Protein AF-A0A949J9S8-F1 (afdb_monomer_lite)

Radius of gyration: 36.76 Å; chains: 1; bounding box: 74×48×92 Å

Sequence (80 aa):
MFRRSERVPFSFVAEGEQFRDNVAPPPRERASLGQVAGRTLTGLVVVAGLVGSLLLGMPALDAEQQRERIQEQEQAGHER

pLDDT: mean 78.59, std 16.24, range [47.91, 98.69]

Structure (mmCIF, N/CA/C/O backbone):
data_AF-A0A949J9S8-F1
#
_entry.id   AF-A0A949J9S8-F1
#
loop_
_atom_site.group_PDB
_atom_site.id
_atom_site.type_symbol
_atom_site.label_atom_id
_atom_site.label_alt_id
_atom_site.label_comp_id
_atom_site.label_asym_id
_atom_site.label_entity_id
_atom_site.label_seq_id
_atom_site.pdbx_PDB_ins_code
_atom_site.Cartn_x
_atom_site.Cartn_y
_atom_site.Cartn_z
_atom_site.occupancy
_atom_site.B_iso_or_equiv
_atom_site.auth_seq_id
_atom_site.auth_comp_id
_atom_site.auth_asym_id
_atom_site.auth_atom_id
_atom_site.pdbx_PDB_model_num
ATOM 1 N N . MET A 1 1 ? -53.269 -37.559 40.843 1.00 47.91 1 MET A N 1
ATOM 2 C CA . MET A 1 1 ? -52.365 -38.732 40.835 1.00 47.91 1 MET A CA 1
ATOM 3 C C . MET A 1 1 ? -50.931 -38.231 40.752 1.00 47.91 1 MET A 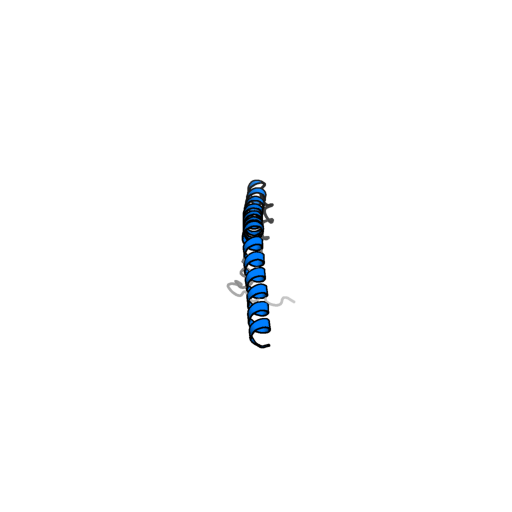C 1
ATOM 5 O O . MET A 1 1 ? -50.538 -37.721 39.713 1.00 47.91 1 MET A O 1
ATOM 9 N N . PHE A 1 2 ? -50.184 -38.297 41.855 1.00 49.03 2 PHE A N 1
ATOM 10 C CA . PHE A 1 2 ? -48.774 -37.902 41.907 1.00 49.03 2 PHE A CA 1
ATOM 11 C C . PHE A 1 2 ? -47.910 -38.999 41.274 1.00 49.03 2 PHE A C 1
ATOM 13 O O . PHE A 1 2 ? -47.873 -40.119 41.782 1.00 49.03 2 PHE A O 1
ATOM 20 N N . ARG A 1 3 ? -47.224 -38.694 40.168 1.00 54.47 3 ARG A N 1
ATOM 21 C CA . ARG A 1 3 ? -46.130 -39.534 39.663 1.00 54.47 3 ARG A CA 1
ATOM 22 C C . ARG A 1 3 ? -44.846 -39.105 40.369 1.00 54.47 3 ARG A C 1
ATOM 24 O O . ARG A 1 3 ? -44.550 -37.917 40.442 1.00 54.47 3 ARG A O 1
ATOM 31 N N . ARG A 1 4 ? -44.144 -40.082 40.946 1.00 57.91 4 ARG A N 1
ATOM 32 C CA . ARG A 1 4 ? -42.876 -39.919 41.666 1.00 57.91 4 ARG A CA 1
ATOM 33 C C . ARG A 1 4 ? -41.846 -39.224 40.772 1.00 57.91 4 ARG A C 1
ATOM 35 O O . ARG A 1 4 ? -41.448 -39.790 39.761 1.00 57.91 4 ARG A O 1
ATOM 42 N N . SER A 1 5 ? -41.394 -38.042 41.179 1.00 60.88 5 SER A N 1
ATOM 43 C CA . SER A 1 5 ? -40.110 -37.498 40.739 1.00 60.88 5 SER A CA 1
ATOM 44 C C . SER A 1 5 ? -39.003 -38.290 41.425 1.00 60.88 5 SER A C 1
ATOM 46 O O . SER A 1 5 ? -38.862 -38.236 42.649 1.00 60.88 5 SER A O 1
ATOM 48 N N . GLU A 1 6 ? -38.246 -39.057 40.652 1.00 60.47 6 GLU A N 1
ATOM 49 C CA . GLU A 1 6 ? -37.042 -39.724 41.130 1.00 60.47 6 GLU A CA 1
ATOM 50 C C . GLU A 1 6 ? -35.938 -38.676 41.302 1.00 60.47 6 GLU A C 1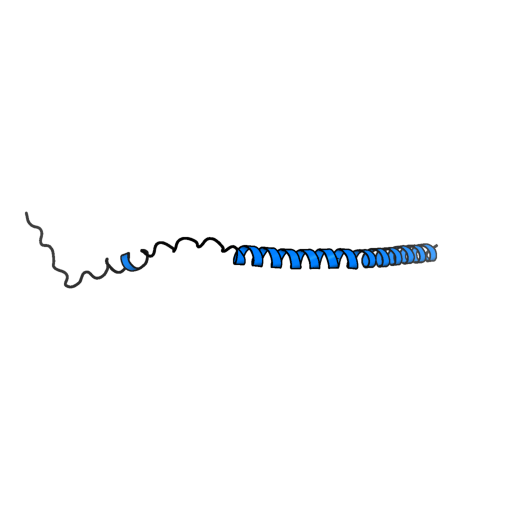
ATOM 52 O O . GLU A 1 6 ? -35.591 -37.940 40.378 1.00 60.47 6 GLU A O 1
ATOM 57 N N . ARG A 1 7 ? -35.458 -38.534 42.539 1.00 56.75 7 ARG A N 1
ATOM 58 C CA . ARG A 1 7 ? -34.501 -37.504 42.943 1.00 56.75 7 ARG A CA 1
ATOM 59 C C . ARG A 1 7 ? -33.098 -37.987 42.567 1.00 56.75 7 ARG A C 1
ATOM 61 O O . ARG A 1 7 ? -32.408 -38.578 43.391 1.00 56.75 7 ARG A O 1
ATOM 68 N N . VAL A 1 8 ? -32.702 -37.794 41.309 1.00 61.16 8 VAL A N 1
ATOM 69 C CA . VAL A 1 8 ? -31.328 -38.090 40.875 1.00 61.16 8 VAL A CA 1
ATOM 70 C C . VAL A 1 8 ? -30.340 -37.145 41.587 1.00 61.16 8 VAL A C 1
ATOM 72 O O . VAL A 1 8 ? -30.647 -35.959 41.720 1.00 61.16 8 VAL A O 1
ATOM 75 N N . PRO A 1 9 ? -29.181 -37.618 42.089 1.00 61.84 9 PRO A N 1
ATOM 76 C CA . PRO A 1 9 ? -28.428 -36.889 43.119 1.00 61.84 9 PRO A CA 1
ATOM 77 C C . PRO A 1 9 ? -27.633 -35.674 42.619 1.00 61.84 9 PRO A C 1
ATOM 79 O O . PRO A 1 9 ? -27.163 -34.892 43.438 1.00 61.84 9 PRO A O 1
ATOM 82 N N . PHE A 1 10 ? -27.468 -35.499 41.307 1.00 61.62 10 PHE A N 1
ATOM 83 C CA . PHE A 1 10 ? -26.868 -34.308 40.705 1.00 61.62 10 PHE A CA 1
ATOM 84 C C . PHE A 1 10 ? -27.241 -34.251 39.212 1.00 61.62 10 PHE A C 1
ATOM 86 O O . PHE A 1 10 ? -26.761 -35.032 38.397 1.00 61.62 10 PHE A O 1
ATOM 93 N N . SER A 1 11 ? -28.126 -33.339 38.817 1.00 62.47 11 SER A N 1
ATOM 94 C CA . SER A 1 11 ? -28.392 -33.051 37.403 1.00 62.47 11 SER A CA 1
ATOM 95 C C . SER A 1 11 ? -27.421 -31.971 36.916 1.00 62.47 11 SER A C 1
ATOM 97 O O . SER A 1 11 ? -27.784 -30.806 36.815 1.00 62.47 11 SER A O 1
ATOM 99 N N . PHE A 1 12 ? -26.171 -32.351 36.644 1.00 57.66 12 PHE A N 1
ATOM 100 C CA . PHE A 1 12 ? -25.106 -31.456 36.154 1.00 57.66 12 PHE A CA 1
ATOM 101 C C . PHE A 1 12 ? -24.832 -31.643 34.653 1.00 57.66 12 PHE A C 1
ATOM 103 O O . PHE A 1 12 ? -23.692 -31.803 34.233 1.00 57.66 12 PHE A O 1
ATOM 110 N N . VAL A 1 13 ? -25.877 -31.658 33.821 1.00 55.66 13 VAL A N 1
ATOM 111 C CA . VAL A 1 13 ? -25.696 -31.727 32.352 1.00 55.66 13 VAL A CA 1
ATOM 112 C C . VAL A 1 13 ? -26.433 -30.607 31.606 1.00 55.66 13 VAL A C 1
ATOM 114 O O . VAL A 1 13 ? -26.195 -30.415 30.424 1.00 55.66 13 VAL A O 1
ATOM 117 N N . ALA A 1 14 ? -27.245 -29.785 32.280 1.00 55.00 14 ALA A N 1
ATOM 118 C CA . ALA A 1 14 ? -27.920 -28.651 31.632 1.00 55.00 14 ALA A CA 1
ATOM 119 C C . ALA A 1 14 ? -27.269 -27.282 31.905 1.00 55.00 14 ALA A C 1
ATOM 121 O O . ALA A 1 14 ? -27.511 -26.345 31.154 1.00 55.00 14 ALA A O 1
ATOM 122 N N . GLU A 1 15 ? -26.406 -27.150 32.919 1.00 52.44 15 GLU A N 1
ATOM 123 C CA . GLU A 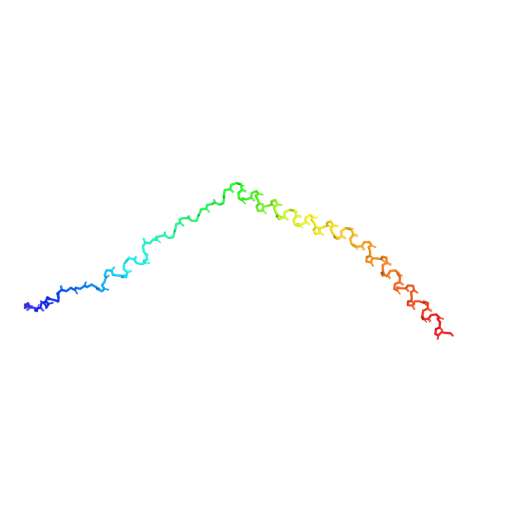1 15 ? -25.729 -25.871 33.189 1.00 52.44 15 GLU A CA 1
ATOM 124 C C . GLU A 1 15 ? -24.476 -25.677 32.309 1.00 52.44 15 GLU A C 1
ATOM 126 O O . GLU A 1 15 ? -24.065 -24.553 32.056 1.00 52.44 15 GLU A O 1
ATOM 131 N N . GLY A 1 16 ? -23.864 -26.758 31.805 1.00 52.78 16 GLY A N 1
ATOM 132 C CA . GLY A 1 16 ? -22.608 -26.701 31.038 1.00 52.78 16 GLY A CA 1
ATOM 133 C C . GLY A 1 16 ? -22.732 -26.134 29.618 1.00 52.78 16 GLY A C 1
ATOM 134 O O . GLY A 1 16 ? -21.738 -25.663 29.067 1.00 52.78 16 GLY A O 1
ATOM 135 N N . GLU A 1 17 ? -23.940 -26.144 29.048 1.00 53.97 17 GLU A N 1
ATOM 136 C CA . GLU A 1 17 ? -24.229 -25.600 27.711 1.00 53.97 17 GLU A CA 1
ATOM 137 C C . GLU A 1 17 ? -24.525 -24.086 27.763 1.00 53.97 17 GLU A C 1
ATOM 139 O O . GLU A 1 17 ? -24.158 -23.353 26.849 1.00 53.97 17 GLU A O 1
ATOM 144 N N . GLN A 1 18 ? -25.089 -23.572 28.867 1.00 53.19 18 GLN A N 1
ATOM 145 C CA . GLN A 1 18 ? -25.369 -22.134 29.041 1.00 53.19 18 GLN A CA 1
ATOM 146 C C . GLN A 1 18 ? -24.101 -21.297 29.303 1.00 53.19 18 GLN A C 1
ATOM 148 O O . GLN A 1 18 ? -24.083 -20.093 29.047 1.00 53.19 18 GLN A O 1
ATOM 153 N N . PHE A 1 19 ? -23.017 -21.915 29.781 1.00 52.69 19 PHE A N 1
ATOM 154 C CA . PHE A 1 19 ? 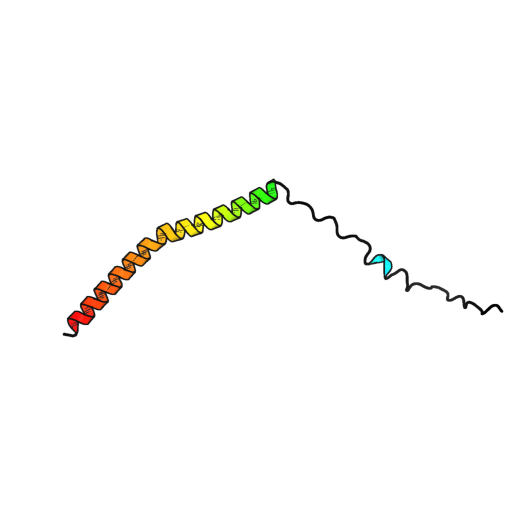-21.758 -21.213 30.059 1.00 52.69 19 PHE A CA 1
ATOM 155 C C . PHE A 1 19 ? -20.837 -21.043 28.848 1.00 52.69 19 PHE A C 1
ATOM 157 O O . PHE A 1 19 ? -19.775 -20.435 28.992 1.00 52.69 19 PHE A O 1
ATOM 164 N N . ARG A 1 20 ? -21.193 -21.565 27.667 1.00 56.88 20 ARG A N 1
ATOM 165 C CA . ARG A 1 20 ? -20.300 -21.509 26.496 1.00 56.88 20 ARG A CA 1
ATOM 166 C C . ARG A 1 20 ? -20.714 -20.540 25.400 1.00 56.88 20 ARG A C 1
ATOM 168 O O . ARG A 1 20 ? -19.914 -20.354 24.494 1.00 56.88 20 ARG A O 1
ATOM 175 N N . ASP A 1 21 ? -21.863 -19.871 25.509 1.00 63.88 21 ASP A N 1
ATOM 176 C CA . ASP A 1 21 ? -22.324 -19.009 24.409 1.00 63.88 21 ASP A CA 1
ATOM 177 C C . ASP A 1 21 ? -23.045 -17.718 24.841 1.00 63.88 21 ASP A C 1
ATOM 179 O O . ASP A 1 21 ? -23.819 -17.138 24.087 1.00 63.88 21 ASP A O 1
ATOM 183 N N . ASN A 1 22 ? -22.779 -17.224 26.058 1.00 57.94 22 ASN A N 1
ATOM 184 C CA . ASN A 1 22 ? -23.281 -15.921 26.521 1.00 57.94 22 ASN A CA 1
ATOM 185 C C . ASN A 1 22 ? -22.155 -14.913 26.790 1.00 57.94 22 ASN A C 1
ATOM 187 O O . ASN A 1 22 ? -22.150 -14.185 27.781 1.00 57.94 22 ASN A O 1
ATOM 191 N N . VAL A 1 23 ? -21.181 -14.872 25.883 1.00 62.97 23 VAL A N 1
ATOM 192 C CA . VAL A 1 23 ? -20.407 -13.655 25.644 1.00 62.97 23 VAL A CA 1
ATOM 193 C C . VAL A 1 23 ? -20.942 -13.122 24.330 1.00 62.97 23 VAL A C 1
ATOM 195 O O . VAL A 1 23 ? -20.524 -13.573 23.266 1.00 62.97 23 VAL A O 1
ATOM 198 N N . ALA A 1 24 ? -21.906 -12.199 24.386 1.00 70.62 24 ALA A N 1
ATOM 199 C CA . ALA A 1 24 ? -22.249 -11.419 23.204 1.00 70.62 24 ALA A CA 1
ATOM 200 C C . ALA A 1 24 ? -20.923 -10.925 22.601 1.00 70.62 24 ALA A C 1
ATOM 202 O O . ALA A 1 24 ? -20.132 -10.336 23.350 1.00 70.62 24 ALA A O 1
ATOM 203 N N . PRO A 1 25 ? -20.618 -11.225 21.320 1.00 72.56 25 PRO A N 1
ATOM 204 C CA . PRO A 1 25 ? -19.337 -10.854 20.747 1.00 72.56 25 PRO A CA 1
ATOM 205 C C . PRO A 1 25 ? -19.139 -9.362 21.009 1.00 72.56 25 PRO A C 1
ATOM 207 O O . PRO A 1 25 ? -20.077 -8.590 20.763 1.00 72.56 25 PRO A O 1
ATOM 210 N N . PRO A 1 26 ? -17.987 -8.959 21.579 1.00 76.19 26 PRO A N 1
ATOM 211 C CA . PRO A 1 26 ? -17.774 -7.576 21.960 1.00 76.19 26 PRO A CA 1
ATOM 212 C C . PRO A 1 26 ? -18.103 -6.688 20.757 1.00 76.19 26 PRO A C 1
ATOM 214 O O . PRO A 1 26 ? -17.771 -7.061 19.621 1.00 76.19 26 PRO A O 1
ATOM 217 N N . PRO A 1 27 ? -18.798 -5.553 20.969 1.00 79.62 27 PRO A N 1
ATOM 218 C CA . PRO A 1 27 ? -19.155 -4.659 19.883 1.00 79.62 27 PRO A CA 1
ATOM 219 C C . PRO A 1 27 ? -17.913 -4.383 19.049 1.00 79.62 27 PRO A C 1
ATOM 221 O O . PRO A 1 27 ? -16.865 -4.050 19.600 1.00 79.62 27 PRO A O 1
ATOM 224 N N . ARG A 1 28 ? -18.014 -4.563 17.729 1.00 78.69 28 ARG A N 1
ATOM 225 C CA . ARG A 1 28 ? -16.888 -4.311 16.827 1.00 78.69 28 ARG A CA 1
ATOM 226 C C . ARG A 1 28 ? -16.377 -2.896 17.078 1.00 78.69 28 ARG A C 1
ATOM 228 O O . ARG A 1 28 ? -17.086 -1.931 16.786 1.00 78.69 28 ARG A O 1
ATOM 235 N N . GLU A 1 29 ? -15.169 -2.781 17.624 1.00 83.06 29 GLU A N 1
ATOM 236 C CA . GLU A 1 29 ? -14.548 -1.481 17.833 1.00 83.06 29 GLU A CA 1
ATOM 237 C C . GLU A 1 29 ? -14.404 -0.781 16.486 1.00 83.06 29 GLU A C 1
ATOM 239 O O . GLU A 1 29 ? -13.915 -1.340 15.497 1.00 83.06 29 GLU A O 1
ATOM 244 N N . ARG A 1 30 ? -14.889 0.459 16.433 1.00 86.38 30 ARG A N 1
ATOM 245 C CA . ARG A 1 30 ? -14.700 1.303 15.261 1.00 86.38 30 ARG A CA 1
ATOM 246 C C . ARG A 1 30 ? -13.216 1.622 15.165 1.00 86.38 30 ARG A C 1
ATOM 248 O O . ARG A 1 30 ? -12.602 1.990 16.163 1.00 86.38 30 ARG A O 1
ATOM 255 N N . ALA A 1 31 ? -12.660 1.498 13.962 1.00 85.31 31 ALA A N 1
ATOM 256 C CA . ALA A 1 31 ? -11.271 1.855 13.721 1.00 85.31 31 ALA A CA 1
ATOM 257 C C . ALA A 1 31 ? -11.020 3.289 14.206 1.00 85.31 31 ALA A C 1
ATOM 259 O O . ALA A 1 31 ? -11.754 4.213 13.843 1.00 85.31 31 ALA A O 1
ATOM 260 N N . SER A 1 32 ? -9.995 3.463 15.038 1.00 91.25 32 SER A N 1
ATOM 261 C CA . SER A 1 32 ? -9.591 4.793 15.484 1.00 91.25 32 SER A CA 1
ATOM 262 C C . SER A 1 32 ? -9.047 5.601 14.301 1.00 91.25 32 SER A C 1
ATOM 264 O O . SER A 1 32 ? -8.574 5.037 13.310 1.00 91.25 32 SER A O 1
ATOM 266 N N . LEU A 1 33 ? -9.067 6.934 14.406 1.00 92.69 33 LEU A N 1
ATOM 267 C CA . LEU A 1 33 ? -8.522 7.819 13.366 1.00 92.69 33 LEU A CA 1
ATOM 268 C C . LEU A 1 33 ? -7.064 7.478 13.027 1.00 92.69 33 LEU A C 1
ATOM 270 O O . LEU A 1 33 ? -6.698 7.456 11.855 1.00 92.69 33 LEU A O 1
ATOM 274 N N . GLY A 1 34 ? -6.254 7.134 14.035 1.00 93.19 34 GLY A N 1
ATOM 275 C CA . GLY A 1 34 ? -4.868 6.706 13.831 1.00 93.19 34 GLY A CA 1
ATOM 276 C C . GLY A 1 34 ? -4.757 5.387 13.063 1.00 93.19 34 GLY A C 1
ATOM 277 O O . GLY A 1 34 ? -3.878 5.235 12.220 1.00 93.19 34 GLY A O 1
ATOM 278 N N . GLN A 1 35 ? -5.680 4.449 13.287 1.00 93.94 35 GLN A N 1
ATOM 279 C CA . GLN A 1 35 ? -5.690 3.164 12.587 1.00 93.94 35 GLN A CA 1
ATOM 280 C C . GLN A 1 35 ? -6.107 3.308 11.118 1.00 93.94 35 GLN A C 1
ATOM 282 O O . GLN A 1 35 ? -5.567 2.620 10.251 1.00 93.94 35 GLN A O 1
ATOM 287 N N . VAL A 1 36 ? -7.034 4.226 10.829 1.00 96.44 36 VAL A N 1
ATOM 288 C CA . VAL A 1 36 ? -7.396 4.589 9.453 1.00 96.44 36 VAL A CA 1
ATOM 289 C C . VAL A 1 36 ? -6.218 5.276 8.769 1.00 96.44 36 VAL A C 1
ATOM 291 O O . VAL A 1 36 ? -5.794 4.813 7.715 1.00 96.44 36 VAL A O 1
ATOM 294 N N . ALA A 1 37 ? -5.644 6.305 9.399 1.00 97.25 37 ALA A N 1
ATOM 295 C CA . ALA A 1 37 ? -4.510 7.053 8.860 1.00 97.25 37 ALA A CA 1
ATOM 296 C C . ALA A 1 37 ? -3.286 6.162 8.595 1.00 97.25 37 ALA A C 1
ATOM 298 O O . ALA A 1 37 ? -2.618 6.310 7.576 1.00 97.25 37 ALA A O 1
ATOM 299 N N . GLY A 1 38 ? -3.008 5.200 9.480 1.00 97.44 38 GLY A N 1
ATOM 300 C CA . GLY A 1 38 ? -1.929 4.236 9.282 1.00 97.44 38 GLY A CA 1
ATOM 301 C C . GLY A 1 38 ? -2.163 3.357 8.054 1.00 97.44 38 GLY A C 1
ATOM 302 O O . GLY A 1 38 ? -1.305 3.280 7.179 1.00 97.44 38 GLY A O 1
ATOM 303 N N . ARG A 1 39 ? -3.351 2.744 7.941 1.00 96.50 39 ARG A N 1
ATOM 304 C CA . ARG A 1 39 ? -3.699 1.883 6.795 1.00 96.50 39 ARG A CA 1
ATOM 305 C C . ARG A 1 39 ? -3.681 2.647 5.471 1.00 96.50 39 ARG A C 1
ATOM 307 O O . ARG A 1 39 ? -3.197 2.111 4.475 1.00 96.50 39 ARG A O 1
ATOM 314 N N . THR A 1 40 ? -4.180 3.884 5.452 1.00 98.06 40 THR A N 1
ATOM 315 C CA . THR A 1 40 ? -4.160 4.718 4.243 1.00 98.06 40 THR A CA 1
ATOM 316 C C . THR A 1 40 ? -2.740 5.114 3.860 1.00 98.06 40 THR A C 1
ATOM 318 O O . THR A 1 40 ? -2.388 5.002 2.689 1.00 98.06 40 THR A O 1
ATOM 321 N N . LEU A 1 41 ? -1.902 5.510 4.822 1.00 98.38 41 LEU A N 1
ATOM 322 C CA . LEU A 1 41 ? -0.511 5.877 4.559 1.00 98.38 41 LEU A CA 1
ATOM 323 C C . LEU A 1 41 ? 0.283 4.695 3.996 1.00 98.38 41 LEU A C 1
ATOM 325 O O . LEU A 1 41 ? 0.976 4.848 2.994 1.00 98.38 41 LEU A O 1
ATOM 329 N N . THR A 1 42 ? 0.141 3.506 4.587 1.00 98.44 42 THR A N 1
ATOM 330 C CA . THR A 1 42 ? 0.788 2.292 4.074 1.00 98.44 42 THR A CA 1
ATOM 331 C C . THR A 1 42 ? 0.355 1.998 2.640 1.00 98.44 42 THR A C 1
ATOM 333 O O . THR A 1 42 ? 1.206 1.757 1.787 1.00 98.44 42 TH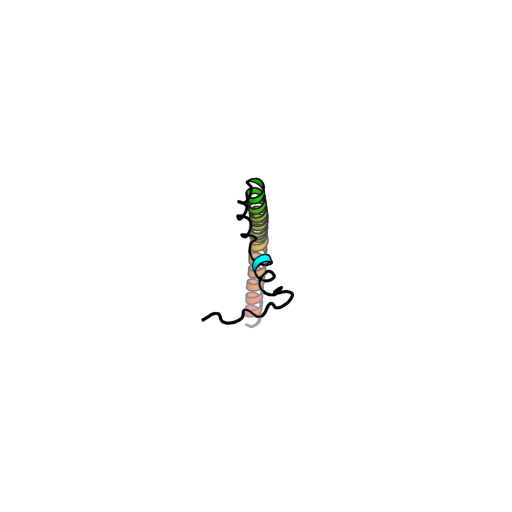R A O 1
ATOM 336 N N . GLY A 1 43 ? -0.949 2.068 2.351 1.00 98.44 43 GLY A N 1
ATOM 337 C CA . GLY A 1 43 ? -1.460 1.881 0.992 1.00 98.44 43 GLY A CA 1
ATOM 338 C C . GLY A 1 43 ? -0.870 2.887 0.001 1.00 98.44 43 GLY A C 1
ATOM 339 O O . GLY A 1 43 ? -0.406 2.496 -1.067 1.00 98.44 43 GLY A O 1
ATOM 340 N N . LEU A 1 44 ? -0.815 4.168 0.378 1.00 98.69 44 LEU A N 1
ATOM 341 C CA . LEU A 1 44 ? -0.243 5.226 -0.458 1.00 98.69 44 LEU A CA 1
ATOM 342 C C . LEU A 1 44 ? 1.241 5.003 -0.756 1.00 98.69 44 LEU A C 1
ATOM 344 O O . LEU A 1 44 ? 1.651 5.178 -1.899 1.00 98.69 44 LEU A O 1
ATOM 348 N N . VAL A 1 45 ? 2.037 4.583 0.230 1.00 98.69 45 VAL A N 1
ATOM 349 C CA . VAL A 1 45 ? 3.468 4.297 0.032 1.00 98.69 45 VAL A CA 1
ATOM 350 C C . VAL A 1 45 ? 3.669 3.156 -0.962 1.00 98.69 45 VAL A C 1
ATOM 352 O O . VAL A 1 45 ? 4.491 3.274 -1.869 1.00 98.69 45 VAL A O 1
ATOM 355 N N . VAL A 1 46 ? 2.897 2.074 -0.831 1.00 98.69 46 VAL A N 1
ATOM 356 C CA . VAL A 1 46 ? 2.985 0.930 -1.750 1.00 98.69 46 VAL A CA 1
ATOM 357 C C . VAL A 1 46 ? 2.613 1.352 -3.171 1.00 98.69 46 VAL A C 1
ATOM 359 O O . VAL A 1 46 ? 3.365 1.081 -4.104 1.00 98.69 46 VAL A O 1
ATOM 362 N N . VAL A 1 47 ? 1.494 2.062 -3.343 1.00 98.69 47 VAL A N 1
ATOM 363 C CA . VAL A 1 47 ? 1.053 2.547 -4.660 1.00 98.69 47 VAL A CA 1
ATOM 364 C C . VAL A 1 47 ? 2.081 3.501 -5.269 1.00 98.69 47 VAL A C 1
ATOM 366 O O . VAL A 1 47 ? 2.425 3.350 -6.437 1.00 98.69 47 VAL A O 1
ATOM 369 N N . ALA A 1 48 ? 2.618 4.440 -4.489 1.00 98.44 48 ALA A N 1
ATOM 370 C CA . ALA A 1 48 ? 3.643 5.368 -4.958 1.00 98.44 48 ALA A CA 1
ATOM 371 C C . ALA A 1 48 ? 4.922 4.639 -5.398 1.00 98.44 48 ALA A C 1
ATOM 373 O O . ALA A 1 48 ? 5.483 4.973 -6.438 1.00 98.44 48 ALA A O 1
ATOM 374 N N . GLY A 1 49 ? 5.352 3.615 -4.654 1.00 98.06 49 GLY A N 1
ATOM 375 C CA . GLY A 1 49 ? 6.493 2.779 -5.028 1.00 98.06 49 GLY A CA 1
ATOM 376 C C . GLY A 1 49 ? 6.265 2.024 -6.339 1.00 98.06 49 GLY A C 1
ATOM 377 O O . GLY A 1 49 ? 7.139 2.022 -7.204 1.00 98.06 49 GLY A O 1
ATOM 378 N N . LEU A 1 50 ? 5.075 1.444 -6.526 1.00 97.94 50 LEU A N 1
ATOM 379 C CA . LEU A 1 50 ? 4.713 0.756 -7.769 1.00 97.94 50 LEU A CA 1
ATOM 380 C C . LEU A 1 50 ? 4.666 1.717 -8.960 1.00 97.94 50 LEU A C 1
ATOM 382 O O . LEU A 1 50 ? 5.253 1.434 -10.001 1.00 97.94 50 LEU A O 1
ATOM 386 N N . VAL A 1 51 ? 4.017 2.873 -8.803 1.00 97.75 51 VAL A N 1
ATOM 387 C CA . VAL A 1 51 ? 3.966 3.909 -9.845 1.00 97.75 51 VAL A CA 1
ATOM 388 C C . VAL A 1 51 ? 5.370 4.409 -10.176 1.00 97.75 51 VAL A C 1
ATOM 390 O O . VAL A 1 51 ? 5.719 4.491 -11.349 1.00 97.75 51 VAL A O 1
ATOM 393 N N . GLY A 1 52 ? 6.203 4.677 -9.167 1.00 95.88 52 GLY A N 1
ATOM 394 C CA . GLY A 1 52 ? 7.602 5.050 -9.363 1.00 95.88 52 GLY A CA 1
ATOM 395 C C . GLY A 1 52 ? 8.371 3.984 -10.144 1.00 95.88 52 GLY A C 1
ATOM 396 O O . GLY A 1 52 ? 9.012 4.299 -11.141 1.00 95.88 52 GLY A O 1
ATOM 397 N N . SER A 1 53 ? 8.241 2.710 -9.767 1.00 95.12 53 SER A N 1
ATOM 398 C CA . SER A 1 53 ? 8.880 1.604 -10.488 1.00 95.12 53 SER A CA 1
ATOM 399 C C . SER A 1 53 ? 8.426 1.508 -11.945 1.00 95.12 53 SER A C 1
ATOM 401 O O . SER A 1 53 ? 9.243 1.187 -12.802 1.00 95.12 53 SER A O 1
ATOM 403 N N . LEU A 1 54 ? 7.153 1.776 -12.243 1.00 93.75 54 LEU A N 1
ATOM 404 C CA . LEU A 1 54 ? 6.648 1.780 -13.617 1.00 93.75 54 LEU A CA 1
ATOM 405 C C . LEU A 1 54 ? 7.196 2.962 -14.414 1.00 93.75 54 LEU A C 1
ATOM 407 O O . LEU A 1 54 ? 7.665 2.771 -15.532 1.00 93.75 54 LEU A O 1
ATOM 411 N N . LEU A 1 55 ? 7.178 4.164 -13.837 1.00 93.69 55 LEU A N 1
ATOM 412 C CA . LEU A 1 55 ? 7.698 5.366 -14.489 1.00 93.69 55 LEU A CA 1
ATOM 413 C C . LEU A 1 55 ? 9.191 5.240 -14.811 1.00 93.69 55 LEU A C 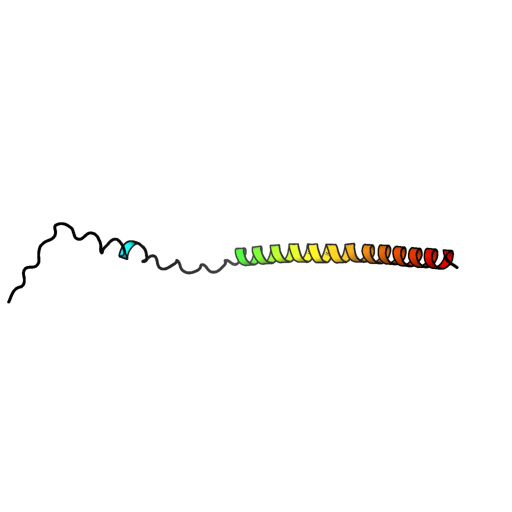1
ATOM 415 O O . LEU A 1 55 ? 9.623 5.682 -15.871 1.00 93.69 55 LEU A O 1
ATOM 419 N N . LEU A 1 56 ? 9.968 4.615 -13.922 1.00 90.31 56 LEU A N 1
ATOM 420 C CA . LEU A 1 56 ? 11.394 4.376 -14.141 1.00 90.31 56 LEU A CA 1
ATOM 421 C C . LEU A 1 56 ? 11.669 3.136 -15.014 1.00 90.31 56 LEU A C 1
ATOM 423 O O . LEU A 1 56 ? 12.671 3.115 -15.721 1.00 90.31 56 LEU A O 1
ATOM 427 N N . GLY A 1 57 ? 10.814 2.108 -14.979 1.00 88.75 57 GLY A N 1
ATOM 428 C CA . GLY A 1 57 ? 11.022 0.839 -15.691 1.00 88.75 57 GLY A CA 1
ATOM 429 C C . GLY A 1 57 ? 10.524 0.818 -17.141 1.00 88.75 57 GLY A C 1
ATOM 430 O O . GLY A 1 57 ? 11.148 0.190 -17.990 1.00 88.75 57 GLY A O 1
ATOM 431 N N . MET A 1 58 ? 9.440 1.532 -17.457 1.00 89.44 58 MET A N 1
ATOM 432 C CA . MET A 1 58 ? 8.908 1.661 -18.824 1.00 89.44 58 MET A CA 1
ATOM 433 C C . MET A 1 58 ? 9.944 2.114 -19.872 1.00 89.44 58 MET A C 1
ATOM 435 O O . MET A 1 58 ? 10.027 1.460 -20.910 1.00 89.44 58 MET A O 1
ATOM 439 N N . PRO A 1 59 ? 10.767 3.163 -19.647 1.00 83.50 59 PRO A N 1
ATOM 440 C CA . PRO A 1 59 ? 11.761 3.570 -20.644 1.00 83.50 59 PRO A CA 1
ATOM 441 C C . PRO A 1 59 ? 12.827 2.496 -20.906 1.00 83.50 59 PRO A C 1
ATOM 443 O O . PRO A 1 59 ? 13.386 2.451 -21.998 1.00 83.50 59 PRO A O 1
ATOM 446 N N . ALA A 1 60 ? 13.095 1.609 -19.940 1.00 77.88 60 ALA A N 1
ATOM 447 C CA . ALA A 1 60 ? 14.007 0.486 -20.149 1.00 77.88 60 ALA A CA 1
ATOM 448 C C . ALA A 1 60 ? 13.402 -0.576 -21.083 1.00 77.88 60 ALA A C 1
ATOM 450 O O . ALA A 1 60 ? 14.116 -1.133 -21.910 1.00 77.88 60 ALA A O 1
ATOM 451 N N . LEU A 1 61 ? 12.089 -0.818 -20.998 1.00 80.62 61 LEU A N 1
ATOM 452 C CA . LEU A 1 61 ? 11.392 -1.753 -21.888 1.00 80.62 61 LEU A CA 1
ATOM 453 C C . LEU A 1 61 ? 11.350 -1.247 -23.336 1.00 80.62 61 LEU A C 1
ATOM 455 O O . LEU A 1 61 ? 11.562 -2.033 -24.253 1.00 80.62 61 LEU A O 1
ATOM 459 N N . ASP A 1 62 ? 11.128 0.052 -23.548 1.00 81.62 62 ASP A N 1
ATOM 460 C CA . ASP A 1 62 ? 11.106 0.640 -24.898 1.00 81.62 62 ASP A CA 1
ATOM 461 C C . ASP A 1 62 ? 12.498 0.601 -25.559 1.00 81.62 62 ASP A C 1
ATOM 463 O O . ASP A 1 62 ? 12.636 0.279 -26.741 1.00 81.62 62 ASP A O 1
ATOM 467 N N . ALA A 1 63 ? 13.557 0.840 -24.776 1.00 80.06 63 ALA A N 1
ATOM 468 C CA . ALA A 1 63 ? 14.935 0.735 -25.251 1.00 80.06 63 ALA A CA 1
ATOM 469 C C . ALA A 1 63 ? 15.311 -0.699 -25.668 1.00 80.06 63 ALA A C 1
ATOM 471 O O . ALA A 1 63 ? 15.944 -0.886 -26.710 1.00 80.06 63 ALA A O 1
ATOM 472 N N . GLU A 1 64 ? 14.912 -1.708 -24.890 1.00 79.00 64 GLU A N 1
ATOM 473 C CA . GLU A 1 64 ? 15.117 -3.117 -25.251 1.00 79.00 64 GLU A CA 1
ATOM 474 C C . GLU A 1 64 ? 14.273 -3.511 -26.474 1.00 79.00 64 GLU A C 1
ATOM 476 O O . GLU A 1 64 ? 14.809 -4.077 -27.425 1.00 79.00 64 GLU A O 1
ATOM 481 N N . GLN A 1 65 ? 13.002 -3.096 -26.547 1.00 81.44 65 GLN A N 1
ATOM 482 C CA . GLN A 1 65 ? 12.156 -3.337 -27.725 1.00 81.44 65 GLN A CA 1
ATOM 483 C C . GLN A 1 65 ? 12.709 -2.691 -29.002 1.00 81.44 65 GLN A C 1
ATOM 485 O O . GLN A 1 65 ? 12.583 -3.258 -30.088 1.00 81.44 65 GLN A O 1
ATOM 490 N N . GLN A 1 66 ? 13.325 -1.507 -28.919 1.00 82.31 66 GLN A N 1
ATOM 491 C CA . GLN A 1 66 ? 14.020 -0.929 -30.070 1.00 82.31 66 GLN A CA 1
ATOM 492 C C . GLN A 1 66 ? 15.224 -1.770 -30.502 1.00 82.31 66 GLN A C 1
ATOM 494 O O . GLN A 1 66 ? 15.424 -1.939 -31.704 1.00 82.31 66 GLN A O 1
ATOM 499 N N . ARG A 1 67 ? 16.017 -2.292 -29.557 1.00 85.62 67 ARG A N 1
ATOM 500 C CA . ARG A 1 67 ? 17.169 -3.154 -29.868 1.00 85.62 67 ARG A CA 1
ATOM 501 C C . ARG A 1 67 ? 16.738 -4.454 -30.538 1.00 85.62 67 ARG A C 1
ATOM 503 O O . ARG A 1 67 ? 17.344 -4.825 -31.540 1.00 85.62 67 ARG A O 1
ATOM 510 N N . GLU A 1 68 ? 15.684 -5.093 -30.037 1.00 85.38 68 GLU A N 1
ATOM 511 C CA . GLU A 1 68 ? 15.111 -6.306 -30.635 1.00 85.38 68 GLU A CA 1
ATOM 512 C C . GLU A 1 68 ? 14.667 -6.053 -32.082 1.00 85.38 68 GLU A C 1
ATOM 514 O O . GLU A 1 68 ? 15.093 -6.769 -32.987 1.00 85.38 68 GLU A O 1
ATOM 519 N N . ARG A 1 69 ? 13.925 -4.963 -32.342 1.00 87.12 69 ARG A N 1
ATOM 520 C CA . ARG A 1 69 ? 13.505 -4.609 -33.712 1.00 87.12 69 ARG A CA 1
ATOM 521 C C . ARG A 1 69 ? 14.679 -4.358 -34.658 1.00 87.12 69 ARG A C 1
ATOM 523 O O . ARG A 1 69 ? 14.580 -4.680 -35.839 1.00 87.12 69 ARG A O 1
ATOM 530 N N . ILE A 1 70 ? 15.765 -3.752 -34.176 1.00 87.75 70 ILE A N 1
ATOM 531 C CA . ILE A 1 70 ? 16.961 -3.517 -34.999 1.00 87.75 70 ILE A CA 1
ATOM 532 C C . ILE A 1 70 ? 17.641 -4.852 -35.337 1.00 87.75 70 ILE A C 1
ATOM 534 O O . ILE A 1 70 ? 17.957 -5.081 -36.502 1.00 87.75 70 ILE A O 1
ATOM 538 N N . GLN A 1 71 ? 17.789 -5.760 -34.367 1.00 87.12 71 GLN A N 1
ATOM 539 C CA . GLN A 1 71 ? 18.381 -7.083 -34.607 1.00 87.12 71 GLN A CA 1
ATOM 540 C C . GLN A 1 71 ? 17.560 -7.930 -35.583 1.00 87.12 71 GLN A C 1
ATOM 542 O O . GLN A 1 71 ? 18.131 -8.552 -36.475 1.00 87.12 71 GLN A O 1
ATOM 547 N N . GLU A 1 72 ? 16.231 -7.932 -35.461 1.00 86.19 72 GLU A N 1
ATOM 548 C CA . GLU A 1 72 ? 15.346 -8.641 -36.395 1.00 86.19 72 GLU A CA 1
ATOM 549 C C . GLU A 1 72 ? 15.508 -8.129 -37.833 1.00 86.19 72 GLU A C 1
ATOM 551 O O . GLU A 1 72 ? 15.540 -8.917 -38.778 1.00 86.19 72 GLU A O 1
ATOM 556 N N . GLN A 1 73 ? 15.652 -6.812 -38.014 1.00 84.56 73 GLN A N 1
ATOM 557 C CA . GLN A 1 73 ? 15.873 -6.211 -39.331 1.00 84.56 73 GLN A CA 1
ATOM 558 C C . GLN A 1 73 ? 17.255 -6.536 -39.903 1.00 84.56 73 GLN A C 1
ATOM 560 O O . GLN A 1 73 ? 17.368 -6.798 -41.100 1.00 84.56 73 GLN A O 1
ATOM 565 N N . GLU A 1 74 ? 18.297 -6.548 -39.072 1.00 82.75 74 GLU A N 1
ATOM 566 C CA . GLU A 1 74 ? 19.650 -6.927 -39.491 1.00 82.75 74 GLU A CA 1
ATOM 567 C C . GLU A 1 74 ? 19.736 -8.407 -39.880 1.00 82.75 74 GLU A C 1
ATOM 569 O O . GLU A 1 74 ? 20.377 -8.736 -40.879 1.00 82.75 74 GLU A O 1
ATOM 574 N N . GLN A 1 75 ? 19.047 -9.289 -39.148 1.00 81.12 75 GLN A N 1
ATOM 575 C CA . GLN A 1 75 ? 18.956 -10.717 -39.462 1.00 81.12 75 GLN A CA 1
ATOM 576 C C . GLN A 1 75 ? 18.144 -10.964 -40.738 1.00 81.12 75 GLN A C 1
ATOM 578 O O . GLN A 1 75 ? 18.619 -11.644 -41.645 1.00 81.12 75 GLN A O 1
ATOM 583 N N . ALA A 1 76 ? 16.970 -10.339 -40.870 1.00 80.25 76 ALA A N 1
ATOM 584 C CA . ALA A 1 76 ? 16.147 -10.438 -42.077 1.00 80.25 76 ALA A CA 1
ATOM 585 C C . ALA A 1 76 ? 16.815 -9.808 -43.316 1.00 80.25 76 ALA A C 1
ATOM 587 O O . ALA A 1 76 ? 16.502 -10.181 -44.448 1.00 80.25 76 ALA A O 1
ATOM 588 N N . GLY A 1 77 ? 17.716 -8.843 -43.111 1.00 77.81 77 GLY A N 1
ATOM 589 C CA . GLY A 1 77 ? 18.545 -8.245 -44.155 1.00 77.81 77 GLY A CA 1
ATOM 590 C C . GLY A 1 77 ? 19.763 -9.090 -44.538 1.00 77.81 77 GLY A C 1
ATOM 591 O O . GLY A 1 77 ? 20.171 -9.038 -45.692 1.00 77.81 77 GLY A O 1
ATOM 592 N N . HIS A 1 78 ? 20.320 -9.878 -43.612 1.00 69.56 78 HIS A N 1
ATOM 593 C CA . HIS A 1 78 ? 21.428 -10.808 -43.880 1.00 69.56 78 HIS A CA 1
ATOM 594 C C . HIS A 1 78 ? 20.994 -12.097 -44.596 1.00 69.56 78 HIS A C 1
ATOM 596 O O . HIS A 1 78 ? 21.834 -12.761 -45.198 1.00 69.56 78 HIS A O 1
ATOM 602 N N . GLU A 1 79 ? 19.710 -12.464 -44.537 1.00 61.66 79 GLU A N 1
ATOM 603 C CA . GLU A 1 79 ? 19.156 -13.639 -45.232 1.00 61.66 79 GLU A CA 1
ATOM 604 C C . GLU A 1 79 ? 18.696 -13.370 -46.686 1.00 61.66 79 GLU A C 1
ATOM 606 O O . GLU A 1 79 ? 18.099 -14.253 -47.308 1.00 61.66 79 GLU A O 1
ATOM 611 N N . ARG A 1 80 ? 18.958 -12.183 -47.256 1.00 55.59 80 ARG A N 1
ATOM 612 C CA . ARG A 1 80 ? 18.681 -11.853 -48.672 1.00 55.59 80 ARG A CA 1
ATOM 613 C C . ARG A 1 80 ? 19.955 -11.623 -49.471 1.00 55.59 80 ARG A C 1
ATOM 615 O O . ARG A 1 80 ? 19.931 -11.977 -50.671 1.00 55.59 80 ARG A O 1
#

Foldseek 3Di:
DDDDDDCDPDPPPVVVVVVPPPPPPPPPDDQDPVNVVVVVVVVVVVVVVVVVCCVVCVVVVVVVVVVVVVVVVVVVVVVD

Secondary structure (DSSP, 8-state):
-PPP----S---SSHHHHTSS-SPPPP-PPPPHHHHHHHHHHHHHHHHHHHHHHHHHHHHHHHHHHHHHHHHHHHHHHT-

Organism: NCBI:txid2780544